Protein AF-A0A9W4HSL3-F1 (afdb_monomer_lite)

Foldseek 3Di:
DVCVVDQVVVVCVVVVVVLVVVLVVQVVVVVVVCVVDVDPDDDRPSVVVVVCVVVCVVLVVVCVVVVVCVVSSCVPRVDDVCCPLVVDDPVRNVVVVVVVVVVVVVVVVVVVVCCVVCPPDD

Structure (mmCIF, N/CA/C/O backbone):
data_AF-A0A9W4HSL3-F1
#
_entry.id   AF-A0A9W4HSL3-F1
#
loop_
_atom_site.group_PDB
_atom_site.id
_atom_site.type_symbol
_atom_site.label_atom_id
_atom_site.label_alt_id
_atom_site.label_comp_id
_atom_site.label_asym_id
_atom_site.label_entity_id
_atom_site.label_seq_id
_atom_site.pdbx_PDB_ins_code
_atom_site.Cartn_x
_atom_site.Cartn_y
_atom_site.Cartn_z
_atom_site.occupancy
_atom_site.B_iso_or_equiv
_atom_site.auth_seq_id
_atom_sit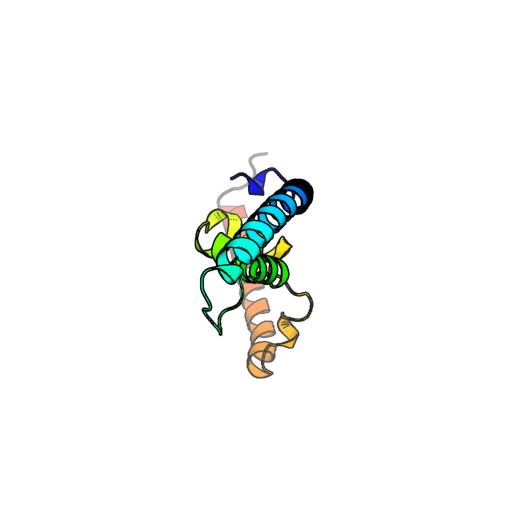e.auth_comp_id
_atom_site.auth_asym_id
_atom_site.auth_atom_id
_atom_site.pdbx_PDB_model_num
ATOM 1 N N . MET A 1 1 ? -16.984 2.976 -6.478 1.00 51.88 1 MET A N 1
ATOM 2 C CA . MET A 1 1 ? -15.578 2.629 -6.185 1.00 51.88 1 MET A CA 1
ATOM 3 C C . MET A 1 1 ? -15.240 1.377 -6.954 1.00 51.88 1 MET A C 1
ATOM 5 O O . MET A 1 1 ? -15.948 0.393 -6.786 1.00 51.88 1 MET A O 1
ATOM 9 N N . TRP A 1 2 ? -14.242 1.439 -7.832 1.00 53.91 2 TRP A N 1
ATOM 10 C CA . TRP A 1 2 ? -13.844 0.306 -8.676 1.00 53.91 2 TRP A CA 1
ATOM 11 C C . TRP A 1 2 ? -13.272 -0.858 -7.844 1.00 53.91 2 TRP A C 1
ATOM 13 O O . TRP A 1 2 ? -13.572 -2.008 -8.141 1.00 53.91 2 TRP A O 1
ATOM 23 N N . LEU A 1 3 ? -12.582 -0.566 -6.734 1.00 59.00 3 LEU A N 1
ATOM 24 C CA . LEU A 1 3 ? -12.048 -1.576 -5.806 1.00 59.00 3 LEU A CA 1
ATOM 25 C C . LEU A 1 3 ? -13.088 -2.131 -4.813 1.00 59.00 3 LEU A C 1
ATOM 27 O O . LEU A 1 3 ? -12.871 -3.183 -4.234 1.00 59.00 3 LEU A O 1
ATOM 31 N N . LYS A 1 4 ? -14.261 -1.495 -4.659 1.00 55.31 4 LYS A N 1
ATOM 32 C CA . LYS A 1 4 ? -15.368 -2.045 -3.843 1.00 55.31 4 LYS A CA 1
ATOM 33 C C . LYS A 1 4 ? -16.118 -3.207 -4.510 1.00 55.31 4 LYS A C 1
ATOM 35 O O . LYS A 1 4 ? -16.950 -3.824 -3.855 1.00 55.31 4 LYS A O 1
ATOM 40 N N . ARG A 1 5 ? -15.911 -3.451 -5.813 1.00 51.22 5 ARG A N 1
ATOM 41 C CA . ARG A 1 5 ? -16.634 -4.480 -6.595 1.00 51.22 5 ARG A CA 1
ATOM 42 C C . ARG A 1 5 ? -15.735 -5.561 -7.205 1.00 51.22 5 ARG A C 1
ATOM 44 O O . ARG A 1 5 ? -16.257 -6.618 -7.529 1.00 51.22 5 ARG A O 1
ATOM 51 N N . CYS A 1 6 ? -14.434 -5.308 -7.342 1.00 53.44 6 CYS A N 1
ATOM 52 C CA . CYS A 1 6 ? -13.440 -6.275 -7.811 1.00 53.44 6 CYS A CA 1
ATOM 53 C C . CYS A 1 6 ? -12.451 -6.572 -6.688 1.00 53.44 6 CYS A C 1
ATOM 55 O O . CYS A 1 6 ? -12.003 -5.658 -5.996 1.00 53.44 6 CYS A O 1
ATOM 57 N N . VAL A 1 7 ? -12.067 -7.838 -6.554 1.00 74.88 7 VAL A N 1
ATOM 58 C CA . VAL A 1 7 ? -10.952 -8.234 -5.691 1.00 74.88 7 VAL A CA 1
ATOM 59 C C . VAL A 1 7 ? -9.692 -7.587 -6.273 1.00 74.88 7 VAL A C 1
ATOM 61 O O . VAL A 1 7 ? -9.420 -7.747 -7.459 1.00 74.88 7 VAL A O 1
ATOM 64 N N . MET A 1 8 ? -8.929 -6.831 -5.476 1.00 80.81 8 MET A N 1
ATOM 65 C CA . MET A 1 8 ? -7.705 -6.127 -5.913 1.00 80.81 8 MET A CA 1
ATOM 66 C C . MET A 1 8 ? -6.778 -7.030 -6.757 1.00 80.81 8 MET A C 1
ATOM 68 O O . MET A 1 8 ? -6.229 -6.593 -7.767 1.00 80.81 8 MET A O 1
ATOM 72 N N . GLY A 1 9 ? -6.706 -8.321 -6.414 1.00 82.56 9 GLY A N 1
ATOM 73 C CA . GLY A 1 9 ? -5.987 -9.337 -7.185 1.00 82.56 9 GLY A CA 1
ATOM 74 C C . GLY A 1 9 ? -6.418 -9.449 -8.654 1.00 82.56 9 GLY A C 1
ATOM 75 O O . GLY A 1 9 ? -5.556 -9.479 -9.526 1.00 82.56 9 GLY A O 1
ATOM 76 N N . GLU A 1 10 ? -7.719 -9.431 -8.965 1.00 86.94 10 GLU A N 1
ATOM 77 C CA . GLU A 1 10 ? -8.212 -9.463 -10.353 1.00 86.94 10 GLU A CA 1
ATOM 78 C C . GLU A 1 10 ? -7.729 -8.240 -11.138 1.00 86.94 10 GLU A C 1
ATOM 80 O O . GLU A 1 10 ? -7.248 -8.365 -12.265 1.00 86.94 10 GLU A O 1
ATOM 85 N N . PHE A 1 11 ? -7.791 -7.055 -10.524 1.00 85.75 11 PHE A N 1
ATOM 86 C CA . PHE A 1 11 ? -7.276 -5.835 -11.138 1.00 85.75 11 PHE A CA 1
ATOM 87 C C . PHE A 1 11 ? -5.787 -5.970 -11.470 1.00 85.75 11 PHE A C 1
ATOM 89 O O . PHE A 1 11 ? -5.388 -5.684 -12.600 1.00 85.75 11 PHE A O 1
ATOM 96 N N . VAL A 1 12 ? -4.977 -6.445 -10.519 1.00 89.69 12 VAL A N 1
ATOM 97 C CA . VAL A 1 12 ? -3.534 -6.637 -10.723 1.00 89.69 12 VAL A CA 1
ATOM 98 C C . VAL A 1 12 ? -3.275 -7.615 -11.860 1.00 89.69 12 VAL A C 1
ATOM 100 O O . VAL A 1 12 ? -2.513 -7.283 -12.766 1.00 89.69 12 VAL A O 1
ATOM 103 N N . THR A 1 13 ? -3.977 -8.753 -11.889 1.00 91.56 13 THR A N 1
ATOM 104 C CA . THR A 1 13 ? -3.793 -9.763 -12.945 1.00 91.56 13 THR A CA 1
ATOM 105 C C . THR A 1 13 ? -4.061 -9.223 -14.353 1.00 91.56 13 THR A C 1
ATOM 107 O O . THR A 1 13 ? -3.393 -9.623 -15.305 1.00 91.56 13 THR A O 1
ATOM 110 N N . LEU A 1 14 ? -5.004 -8.286 -14.500 1.00 92.19 14 LEU A N 1
ATOM 111 C CA . LEU A 1 14 ? -5.343 -7.676 -15.789 1.00 92.19 14 LEU A CA 1
ATOM 112 C C . LEU A 1 14 ? -4.450 -6.480 -16.140 1.00 92.19 14 LEU A C 1
ATOM 114 O O . LEU A 1 14 ? -4.191 -6.222 -17.321 1.00 92.19 14 LEU A O 1
ATOM 118 N N . TYR A 1 15 ? -4.019 -5.717 -15.135 1.00 91.69 15 TYR A N 1
ATOM 119 C CA . TYR A 1 15 ? -3.290 -4.467 -15.325 1.00 91.69 15 TYR A CA 1
ATOM 120 C C . TYR A 1 15 ? -1.784 -4.681 -15.488 1.00 91.69 15 TYR A C 1
ATOM 122 O O . TYR A 1 15 ? -1.176 -4.073 -16.370 1.00 91.69 15 TYR A O 1
ATOM 130 N N . GLU A 1 16 ? -1.184 -5.560 -14.686 1.00 94.50 16 GLU A N 1
ATOM 131 C CA . GLU A 1 16 ? 0.266 -5.763 -14.643 1.00 94.50 16 GLU A CA 1
ATOM 132 C C . GLU A 1 16 ? 0.873 -6.143 -16.008 1.00 94.50 16 GLU A C 1
ATOM 134 O O . GLU A 1 16 ? 1.851 -5.503 -16.407 1.00 94.50 16 GLU A O 1
ATOM 139 N N . PRO A 1 17 ? 0.272 -7.038 -16.824 1.00 96.38 17 PRO A N 1
ATOM 140 C CA . PRO A 1 17 ? 0.798 -7.331 -18.159 1.00 96.38 17 PRO A CA 1
ATOM 141 C C . PRO A 1 17 ? 0.812 -6.108 -19.088 1.00 96.38 17 PRO A C 1
ATOM 143 O O . PRO A 1 17 ? 1.751 -5.911 -19.862 1.00 96.38 17 PRO A O 1
ATOM 146 N N . ARG A 1 18 ? -0.223 -5.260 -19.007 1.00 96.25 18 ARG A N 1
ATOM 147 C CA . ARG A 1 18 ? -0.336 -4.040 -19.825 1.00 96.25 18 ARG A CA 1
ATOM 148 C C . ARG A 1 18 ? 0.651 -2.974 -19.366 1.00 96.25 18 ARG A C 1
ATOM 150 O O . ARG A 1 18 ? 1.259 -2.305 -20.200 1.00 96.25 18 ARG A O 1
ATOM 157 N N . MET A 1 19 ? 0.824 -2.834 -18.054 1.00 95.44 19 MET A N 1
ATOM 158 C CA . MET A 1 19 ? 1.828 -1.956 -17.468 1.00 95.44 19 MET A CA 1
ATOM 159 C C . MET A 1 19 ? 3.230 -2.374 -17.921 1.00 95.44 19 MET A C 1
ATOM 161 O O . MET A 1 19 ? 3.975 -1.537 -18.420 1.00 95.44 19 MET A O 1
ATOM 165 N N . GLU A 1 20 ? 3.576 -3.658 -17.836 1.00 96.81 20 GLU A N 1
ATOM 166 C CA . GLU A 1 20 ? 4.882 -4.150 -18.286 1.00 96.81 20 GLU A CA 1
ATOM 167 C C . GLU A 1 20 ? 5.109 -3.938 -19.785 1.00 96.81 20 GLU A C 1
ATOM 169 O O . GLU A 1 20 ? 6.205 -3.558 -20.201 1.00 96.81 20 GLU A O 1
ATOM 174 N N . GLN A 1 21 ? 4.075 -4.111 -20.612 1.00 97.75 21 GLN A N 1
ATOM 175 C CA . GLN A 1 21 ? 4.158 -3.784 -22.036 1.00 97.75 21 GLN A CA 1
ATOM 176 C C . GLN A 1 21 ? 4.488 -2.299 -22.260 1.00 97.75 21 GLN A C 1
ATOM 178 O O . GLN A 1 21 ? 5.372 -1.983 -23.059 1.00 97.75 21 GLN A O 1
ATOM 183 N N . PHE A 1 22 ? 3.813 -1.395 -21.545 1.00 97.25 22 PHE A N 1
ATOM 184 C CA . PHE A 1 22 ? 4.095 0.039 -21.604 1.00 97.25 22 PHE A CA 1
ATOM 185 C C . PHE A 1 22 ? 5.523 0.356 -21.143 1.00 97.25 22 PHE A C 1
ATOM 187 O O . PHE A 1 22 ? 6.244 1.078 -21.829 1.00 97.25 22 PHE A O 1
ATOM 194 N N . LEU A 1 23 ? 5.968 -0.226 -20.026 1.00 97.19 23 LEU A N 1
ATOM 195 C CA . LEU A 1 23 ? 7.301 0.019 -19.471 1.00 97.19 23 LEU A CA 1
ATOM 196 C C . LEU A 1 23 ? 8.418 -0.482 -20.392 1.00 97.19 23 LEU A C 1
ATOM 198 O O . LEU A 1 23 ? 9.443 0.181 -20.506 1.00 97.19 23 LEU A O 1
ATOM 202 N N . ARG A 1 24 ? 8.208 -1.593 -21.112 1.00 97.19 24 ARG A N 1
ATOM 203 C CA . ARG A 1 24 ? 9.137 -2.068 -22.154 1.00 97.19 24 ARG A CA 1
ATOM 204 C C . ARG A 1 24 ? 9.225 -1.114 -23.343 1.00 97.19 24 ARG A C 1
ATOM 206 O O . ARG A 1 24 ? 10.304 -0.937 -23.897 1.00 97.19 24 ARG A O 1
ATOM 213 N N . ALA A 1 25 ? 8.103 -0.532 -23.766 1.00 97.12 25 ALA A N 1
ATOM 214 C CA . ALA A 1 25 ? 8.107 0.459 -24.839 1.00 97.12 25 ALA A CA 1
ATOM 215 C C . ALA A 1 25 ? 8.820 1.746 -24.398 1.00 97.12 25 ALA A C 1
ATOM 217 O O . ALA A 1 25 ? 9.655 2.261 -25.136 1.00 97.12 25 ALA A O 1
ATOM 218 N N . LEU A 1 26 ? 8.545 2.207 -23.175 1.00 95.50 26 LEU A N 1
ATOM 219 C CA . LEU A 1 26 ? 9.196 3.372 -22.581 1.00 95.50 26 LEU A CA 1
ATOM 220 C C . LEU A 1 26 ? 10.712 3.179 -22.474 1.00 95.50 26 LEU A C 1
ATOM 222 O O . LEU A 1 26 ? 11.468 4.044 -22.893 1.00 95.50 26 LEU A O 1
ATOM 226 N N . GLU A 1 27 ? 11.155 2.022 -21.988 1.00 94.56 27 GLU A N 1
ATOM 227 C CA . GLU A 1 27 ? 12.575 1.692 -21.857 1.00 94.56 27 GLU A CA 1
ATOM 228 C C . GLU A 1 27 ? 13.323 1.729 -23.197 1.00 94.56 27 GLU A C 1
ATOM 230 O O . GLU A 1 27 ? 14.445 2.223 -23.252 1.00 94.56 27 GLU A O 1
ATOM 235 N N . ARG A 1 28 ? 12.705 1.272 -24.297 1.00 94.19 28 ARG A N 1
ATOM 236 C CA . ARG A 1 28 ? 13.310 1.362 -25.641 1.00 94.19 28 ARG A CA 1
ATOM 237 C C . ARG A 1 28 ? 13.545 2.810 -26.059 1.00 94.19 28 ARG A C 1
ATOM 239 O O . ARG A 1 28 ? 14.643 3.143 -26.488 1.00 94.19 28 ARG A O 1
ATOM 246 N N . VAL A 1 29 ? 12.539 3.660 -25.867 1.00 92.94 29 VAL A N 1
ATOM 247 C CA . VAL A 1 29 ? 12.633 5.095 -26.168 1.00 92.94 29 VAL A CA 1
ATOM 248 C C . VAL A 1 29 ? 13.699 5.766 -25.297 1.00 92.94 29 VAL A C 1
ATOM 250 O O . VAL A 1 29 ? 14.476 6.582 -25.779 1.00 92.94 29 VAL A O 1
ATOM 253 N N . GLU A 1 30 ? 13.782 5.404 -24.017 1.00 91.56 30 GLU A N 1
ATOM 254 C CA . GLU A 1 30 ? 14.807 5.931 -23.111 1.00 91.56 30 GLU A CA 1
ATOM 255 C C . GLU A 1 30 ? 16.226 5.519 -23.523 1.00 91.56 30 GLU A C 1
ATOM 257 O O . GLU A 1 30 ? 17.142 6.332 -23.413 1.00 91.56 30 GLU A O 1
ATOM 262 N N . ILE A 1 31 ? 16.417 4.293 -24.024 1.00 89.12 31 ILE A N 1
ATOM 263 C CA . ILE A 1 31 ? 17.704 3.819 -24.558 1.00 89.12 31 ILE A CA 1
ATOM 264 C C . ILE A 1 31 ? 18.088 4.593 -25.826 1.00 89.12 31 ILE A C 1
ATOM 266 O O . ILE A 1 31 ? 19.235 5.026 -25.947 1.00 89.12 31 ILE A O 1
ATOM 270 N N . GLU A 1 32 ? 17.139 4.798 -26.743 1.00 87.69 32 GLU A N 1
ATOM 271 C CA . GLU A 1 32 ? 17.343 5.595 -27.959 1.00 87.69 32 GLU A CA 1
ATOM 272 C C . GLU A 1 32 ? 17.761 7.032 -27.602 1.00 87.69 32 GLU A C 1
ATOM 274 O O . GLU A 1 32 ? 18.806 7.497 -28.053 1.00 87.69 32 GLU A O 1
ATOM 279 N N . MET A 1 33 ? 17.044 7.701 -26.694 1.00 82.50 33 MET A N 1
ATOM 280 C CA . MET A 1 33 ? 17.371 9.071 -26.268 1.00 82.5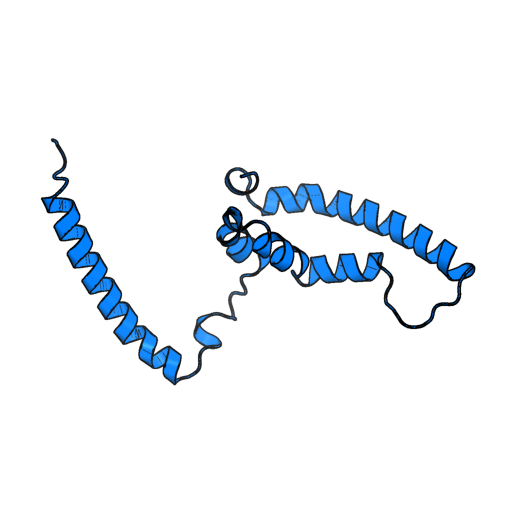0 33 MET A CA 1
ATOM 281 C C . MET A 1 33 ? 18.676 9.176 -25.464 1.00 82.50 33 MET A C 1
ATOM 283 O O . MET A 1 33 ? 19.390 10.175 -25.562 1.00 82.50 33 MET A O 1
ATOM 287 N N . ALA A 1 34 ? 19.020 8.164 -24.664 1.00 75.56 34 ALA A N 1
ATOM 288 C CA . ALA A 1 34 ? 20.270 8.145 -23.903 1.00 75.56 34 ALA A CA 1
ATOM 289 C C . ALA A 1 34 ? 21.510 8.054 -24.810 1.00 75.56 34 ALA A C 1
ATOM 291 O O . ALA A 1 34 ? 22.597 8.479 -24.410 1.00 75.56 34 ALA A O 1
ATOM 292 N N . SER A 1 35 ? 21.352 7.533 -26.034 1.00 62.34 35 SER A N 1
ATOM 293 C CA . SER A 1 35 ? 22.404 7.563 -27.054 1.00 62.34 35 SER A CA 1
ATOM 294 C C . SER A 1 35 ? 22.668 8.980 -27.590 1.00 62.34 35 SER A C 1
ATOM 296 O O . SER A 1 35 ? 23.795 9.283 -27.984 1.00 62.34 35 SER A O 1
ATOM 298 N N . GLU A 1 36 ? 21.672 9.871 -27.517 1.00 61.41 36 GLU A N 1
ATOM 299 C CA . GLU A 1 36 ? 21.735 11.256 -28.000 1.00 61.41 36 GLU A CA 1
ATOM 300 C C . GLU A 1 36 ? 22.140 12.255 -26.904 1.00 61.41 36 GLU A C 1
ATOM 302 O O . GLU A 1 36 ? 22.833 13.237 -27.178 1.00 61.41 36 GLU A O 1
ATOM 307 N N . VAL A 1 37 ? 21.759 12.008 -25.643 1.00 59.88 37 VAL A N 1
ATOM 308 C CA . VAL A 1 37 ? 22.018 12.917 -24.517 1.00 59.88 37 VAL A CA 1
ATOM 309 C C . VAL A 1 37 ? 22.689 12.169 -23.360 1.00 59.88 37 VAL A C 1
ATOM 311 O O . VAL A 1 37 ? 22.047 11.455 -22.591 1.00 59.88 37 VAL A O 1
ATOM 314 N N . LYS A 1 38 ? 23.998 12.385 -23.171 1.00 55.19 38 LYS A N 1
ATOM 315 C CA . LYS A 1 38 ? 24.748 11.897 -21.999 1.00 55.19 38 LYS A CA 1
ATOM 316 C C . LYS A 1 38 ? 24.323 12.650 -20.731 1.00 55.19 38 LYS A C 1
ATOM 318 O O . LYS A 1 38 ? 24.989 13.596 -20.324 1.00 55.19 38 LYS A O 1
ATOM 323 N N . GLN A 1 39 ? 23.233 12.232 -20.093 1.00 59.53 39 GLN A N 1
ATOM 324 C CA . GLN A 1 39 ? 22.882 12.656 -18.733 1.00 59.53 39 GLN A CA 1
ATOM 325 C C . GLN A 1 39 ? 23.215 11.532 -17.744 1.00 59.53 39 GLN A C 1
ATOM 327 O O . GLN A 1 39 ? 22.433 10.591 -17.598 1.00 59.53 39 GLN A O 1
ATOM 332 N N . PRO A 1 40 ? 24.373 11.575 -17.063 1.00 59.50 40 PRO A N 1
ATOM 333 C CA . PRO A 1 40 ? 24.701 10.575 -16.062 1.00 59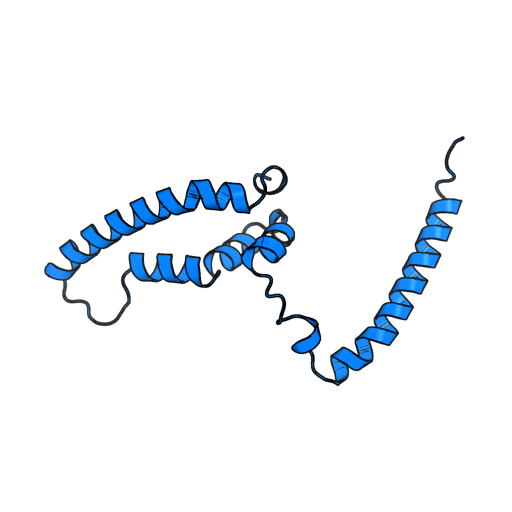.50 40 PRO A CA 1
ATOM 334 C C . PRO A 1 40 ? 23.967 10.869 -14.743 1.00 59.50 40 PRO A C 1
ATOM 336 O O . PRO A 1 40 ? 23.957 11.999 -14.259 1.00 59.50 40 PRO A O 1
ATOM 339 N N . GLY A 1 41 ? 23.403 9.828 -14.121 1.00 67.25 41 GLY A N 1
ATOM 340 C CA . GLY A 1 41 ? 23.208 9.797 -12.664 1.00 67.25 41 GLY A CA 1
ATOM 341 C C . GLY A 1 41 ? 21.788 9.595 -12.130 1.00 67.25 41 GLY A C 1
ATOM 342 O O . GLY A 1 41 ? 21.641 9.421 -10.922 1.00 67.25 41 GLY A O 1
ATOM 343 N N . ARG A 1 42 ? 20.739 9.577 -12.964 1.00 70.69 42 ARG A N 1
ATOM 344 C CA . ARG A 1 42 ? 19.378 9.227 -12.509 1.00 70.69 42 ARG A CA 1
ATOM 345 C C . ARG A 1 42 ? 18.899 7.919 -13.143 1.00 70.69 42 ARG A C 1
ATOM 347 O O . ARG A 1 42 ? 19.102 7.743 -14.341 1.00 70.69 42 ARG A O 1
ATOM 354 N N . PRO A 1 43 ? 18.249 7.018 -12.378 1.00 80.62 43 PRO A N 1
ATOM 355 C CA . PRO A 1 43 ? 17.604 5.844 -12.956 1.00 80.62 43 PRO A CA 1
ATOM 356 C C . PRO A 1 43 ? 16.555 6.265 -13.991 1.00 80.62 43 PRO A C 1
ATOM 358 O O . PRO A 1 43 ? 15.876 7.281 -13.791 1.00 80.62 43 PRO A O 1
ATOM 361 N N . SER A 1 44 ? 16.408 5.475 -15.058 1.00 90.50 44 SER A N 1
ATOM 362 C CA . SER A 1 44 ? 15.387 5.697 -16.087 1.00 90.50 44 SER A CA 1
ATOM 363 C C . SER A 1 44 ? 13.984 5.737 -15.468 1.00 90.50 44 SER A C 1
ATOM 365 O O . SER A 1 44 ? 13.730 5.149 -14.410 1.00 90.50 44 SER A O 1
ATOM 367 N N . LEU A 1 45 ? 13.052 6.454 -16.094 1.00 92.38 45 LEU A N 1
ATOM 368 C CA . LEU A 1 45 ? 11.665 6.507 -15.642 1.00 92.38 45 LEU A CA 1
ATOM 369 C C . LEU A 1 45 ? 11.049 5.107 -15.646 1.00 92.38 45 LEU A C 1
ATOM 371 O O . LEU A 1 45 ? 10.391 4.756 -14.668 1.00 92.38 45 LEU A O 1
ATOM 375 N N . SER A 1 46 ? 11.321 4.288 -16.669 1.00 95.00 46 SER A N 1
ATOM 376 C CA . SER A 1 46 ? 10.884 2.885 -16.693 1.00 95.00 46 SER A CA 1
ATOM 377 C C . SER A 1 46 ? 11.365 2.111 -15.460 1.00 95.00 46 SER A C 1
ATOM 379 O O . SER A 1 46 ? 10.558 1.467 -14.786 1.00 95.00 46 SER A O 1
ATOM 381 N N . ALA A 1 47 ? 12.644 2.237 -15.090 1.00 94.06 47 ALA A N 1
ATOM 382 C CA . ALA A 1 47 ? 13.197 1.599 -13.898 1.00 94.06 47 ALA A CA 1
ATOM 383 C C . ALA A 1 47 ? 12.538 2.117 -12.610 1.00 94.06 47 ALA A C 1
ATOM 385 O O . ALA A 1 47 ? 12.172 1.327 -11.739 1.00 94.06 47 ALA A O 1
ATOM 386 N N . ARG A 1 48 ? 12.321 3.433 -12.495 1.00 94.94 48 ARG A N 1
ATOM 387 C CA . ARG A 1 48 ? 11.656 4.044 -11.329 1.00 94.94 48 ARG A CA 1
ATOM 388 C C . ARG A 1 48 ? 10.201 3.606 -11.190 1.00 94.94 48 ARG A C 1
ATOM 390 O O . ARG A 1 48 ? 9.739 3.412 -10.068 1.00 94.94 48 ARG A O 1
ATOM 397 N N . MET A 1 49 ? 9.480 3.461 -12.299 1.00 95.38 49 MET A N 1
ATOM 398 C CA . MET A 1 49 ? 8.092 2.998 -12.302 1.00 95.38 49 MET A CA 1
ATOM 399 C C . MET A 1 49 ? 7.996 1.527 -11.887 1.00 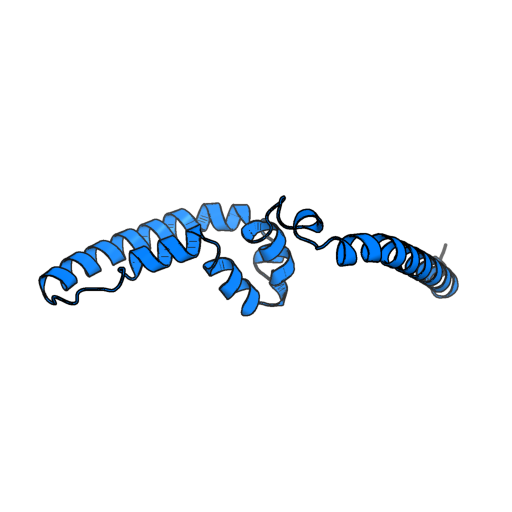95.38 49 MET A C 1
ATOM 401 O O . MET A 1 49 ? 7.195 1.219 -11.005 1.00 95.38 49 MET A O 1
ATOM 405 N N . ARG A 1 50 ? 8.860 0.648 -12.424 1.00 95.69 50 ARG A N 1
ATOM 406 C CA . ARG A 1 50 ? 8.952 -0.758 -11.980 1.00 95.69 50 ARG A CA 1
ATOM 407 C C . ARG A 1 50 ? 9.279 -0.859 -10.497 1.00 95.69 50 ARG A C 1
ATOM 409 O O . ARG A 1 50 ? 8.632 -1.604 -9.769 1.00 95.69 50 ARG A O 1
ATOM 416 N N . ASP A 1 51 ? 10.250 -0.075 -10.031 1.00 95.75 51 ASP A N 1
ATOM 417 C CA . ASP A 1 51 ? 10.616 -0.068 -8.618 1.00 95.75 51 ASP A CA 1
ATOM 418 C C . ASP A 1 51 ? 9.473 0.451 -7.734 1.00 95.75 51 ASP A C 1
ATOM 420 O O . ASP A 1 51 ? 9.204 -0.122 -6.683 1.00 95.75 51 ASP A O 1
ATOM 424 N N . SER A 1 52 ? 8.745 1.487 -8.169 1.00 95.31 52 SER A N 1
ATOM 425 C CA . SER A 1 52 ? 7.568 2.004 -7.455 1.00 95.31 52 SER A CA 1
ATOM 426 C C . SER A 1 52 ? 6.445 0.971 -7.331 1.00 95.31 52 SER A C 1
ATOM 428 O O . SER A 1 52 ? 5.820 0.869 -6.276 1.00 95.31 52 SER A O 1
ATOM 430 N N . TRP A 1 53 ? 6.212 0.187 -8.385 1.00 94.88 53 TRP A N 1
ATOM 431 C CA . TRP A 1 53 ? 5.255 -0.916 -8.364 1.00 94.88 53 TRP A CA 1
ATOM 432 C C . TRP A 1 53 ? 5.703 -2.028 -7.408 1.00 94.88 53 TRP A C 1
ATOM 434 O O . TRP A 1 53 ? 4.987 -2.355 -6.466 1.00 94.88 53 TRP A O 1
ATOM 444 N N . ARG A 1 54 ? 6.934 -2.532 -7.579 1.00 93.12 54 ARG A N 1
ATOM 445 C CA . ARG A 1 54 ? 7.518 -3.625 -6.778 1.00 93.12 54 ARG A CA 1
ATOM 446 C C . ARG A 1 54 ? 7.577 -3.318 -5.282 1.00 93.12 54 ARG A C 1
ATOM 448 O O . ARG A 1 54 ? 7.357 -4.198 -4.463 1.00 93.12 54 ARG A O 1
ATOM 455 N N . THR A 1 55 ? 7.920 -2.084 -4.927 1.00 92.50 55 THR A N 1
ATOM 456 C CA . THR A 1 55 ? 8.046 -1.648 -3.524 1.00 92.50 55 THR A CA 1
ATOM 457 C C . THR A 1 55 ? 6.711 -1.259 -2.891 1.00 92.50 55 THR A C 1
ATOM 459 O O . THR A 1 55 ? 6.686 -0.888 -1.723 1.00 92.50 55 THR A O 1
ATOM 462 N N . GLY A 1 56 ? 5.611 -1.273 -3.650 1.00 92.69 56 GLY A N 1
ATOM 463 C CA . GLY A 1 56 ? 4.300 -0.839 -3.172 1.00 92.69 56 GLY A CA 1
ATOM 464 C C . GLY A 1 56 ? 4.133 0.680 -3.041 1.00 92.69 56 GLY A C 1
ATOM 465 O O . GLY A 1 56 ? 3.050 1.141 -2.682 1.00 92.69 56 GLY A O 1
ATOM 466 N N . ARG A 1 57 ? 5.143 1.498 -3.383 1.00 94.38 57 ARG A N 1
ATOM 467 C CA . ARG A 1 57 ? 5.029 2.972 -3.348 1.00 94.38 57 ARG A CA 1
ATOM 468 C C . ARG A 1 57 ? 3.926 3.498 -4.260 1.00 94.38 57 ARG A C 1
ATOM 470 O O . ARG A 1 57 ? 3.254 4.459 -3.902 1.00 94.38 57 ARG A O 1
ATOM 477 N N . PHE A 1 58 ? 3.692 2.840 -5.395 1.00 93.69 58 PHE A N 1
ATOM 478 C CA . PHE A 1 58 ? 2.541 3.132 -6.246 1.00 93.69 58 PHE A CA 1
ATOM 479 C C . PHE A 1 58 ? 1.220 3.032 -5.468 1.00 93.69 58 PHE A C 1
ATOM 481 O O . PHE A 1 58 ? 0.388 3.935 -5.545 1.00 93.69 58 PHE A O 1
ATOM 488 N N . TRP A 1 59 ? 1.042 1.958 -4.696 1.00 92.62 59 TRP A N 1
ATOM 489 C CA . TRP A 1 59 ? -0.167 1.710 -3.913 1.00 92.62 59 TRP A CA 1
ATOM 490 C C . TRP A 1 59 ? -0.316 2.689 -2.757 1.00 92.62 59 TRP A C 1
ATOM 492 O O . TRP A 1 59 ? -1.417 3.185 -2.530 1.00 92.62 59 TRP A O 1
ATOM 502 N N . PHE A 1 60 ? 0.787 3.039 -2.094 1.00 93.12 60 PHE A N 1
ATOM 503 C CA . PHE A 1 60 ? 0.807 4.087 -1.075 1.00 93.12 60 PHE A CA 1
ATOM 504 C C . PHE A 1 60 ? 0.324 5.431 -1.641 1.00 93.12 60 PHE A C 1
ATOM 506 O O . PHE A 1 60 ? -0.630 6.026 -1.134 1.00 93.12 60 PHE A O 1
ATOM 513 N N . ASP A 1 61 ? 0.921 5.872 -2.750 1.00 93.19 61 ASP A N 1
ATOM 514 C CA . ASP A 1 61 ? 0.553 7.113 -3.431 1.00 93.19 61 ASP A CA 1
ATOM 515 C C . ASP A 1 61 ? -0.892 7.087 -3.959 1.00 93.19 61 ASP A C 1
ATOM 517 O O . ASP A 1 61 ? -1.570 8.118 -4.014 1.00 93.19 61 ASP A O 1
ATOM 521 N N . TYR A 1 62 ? -1.375 5.922 -4.397 1.00 90.31 62 TYR A N 1
ATOM 522 C CA . TYR A 1 62 ? -2.746 5.745 -4.866 1.00 90.31 62 TYR A CA 1
ATOM 523 C C . TYR A 1 62 ? -3.749 5.836 -3.706 1.00 90.31 62 TYR A C 1
ATOM 525 O O . TYR A 1 62 ? -4.708 6.607 -3.796 1.00 90.31 62 TYR A O 1
ATOM 533 N N . ALA A 1 63 ? -3.489 5.140 -2.595 1.00 90.25 63 ALA A N 1
ATOM 534 C CA . ALA A 1 63 ? -4.302 5.177 -1.379 1.00 90.25 63 ALA A CA 1
ATOM 535 C C . ALA A 1 63 ? -4.399 6.598 -0.806 1.00 90.25 63 ALA A C 1
ATOM 537 O O . ALA A 1 63 ? -5.497 7.075 -0.517 1.00 90.25 63 ALA A O 1
ATOM 538 N N . ALA A 1 64 ? -3.278 7.325 -0.749 1.00 90.75 64 ALA A N 1
ATOM 539 C CA . ALA A 1 64 ? -3.244 8.707 -0.272 1.00 90.75 64 ALA A CA 1
ATOM 540 C C . ALA A 1 64 ? -4.152 9.650 -1.088 1.00 90.75 64 ALA A C 1
ATOM 542 O O . ALA A 1 64 ? -4.739 10.582 -0.540 1.00 90.75 64 ALA A O 1
ATOM 543 N N . ARG A 1 65 ? -4.303 9.409 -2.399 1.00 89.56 65 ARG A N 1
ATOM 544 C CA . ARG A 1 65 ? -5.156 10.223 -3.290 1.00 89.56 65 ARG A CA 1
ATOM 545 C C . ARG A 1 65 ? -6.606 9.742 -3.364 1.00 89.56 65 ARG A C 1
ATOM 547 O O . ARG A 1 65 ? -7.476 10.503 -3.791 1.00 89.56 65 ARG A O 1
ATOM 554 N N . LYS A 1 66 ? -6.878 8.487 -3.006 1.00 84.12 66 LYS A N 1
ATOM 555 C CA . LYS A 1 66 ? -8.202 7.850 -3.067 1.00 84.12 66 LYS A CA 1
ATOM 556 C C . LYS A 1 66 ? -8.570 7.292 -1.697 1.00 84.12 66 LYS A C 1
ATOM 558 O O . LYS A 1 66 ? -8.661 6.084 -1.507 1.00 84.12 66 LYS A O 1
ATOM 563 N N . SER A 1 67 ? -8.843 8.209 -0.766 1.00 78.62 67 SER A N 1
ATOM 564 C CA . SER A 1 67 ? -9.095 7.912 0.652 1.00 78.62 67 SER A CA 1
ATOM 565 C C . SER A 1 67 ? -10.157 6.835 0.897 1.00 78.62 67 SER A C 1
ATOM 567 O O . SER A 1 67 ? -10.067 6.081 1.859 1.00 78.62 67 SER A O 1
ATOM 569 N N . PHE A 1 68 ? -11.151 6.727 0.017 1.00 83.38 68 PHE A N 1
ATOM 570 C CA . PHE A 1 68 ? -12.212 5.742 0.170 1.00 83.38 68 PHE A CA 1
ATOM 571 C C . PHE A 1 68 ? -11.792 4.286 -0.073 1.00 83.38 68 PHE A C 1
ATOM 573 O O . PHE A 1 68 ? -12.461 3.386 0.428 1.00 83.38 68 PHE A O 1
ATOM 580 N N . ASP A 1 69 ? -10.729 4.056 -0.845 1.00 82.88 69 ASP A N 1
ATOM 581 C CA . ASP A 1 69 ? -10.223 2.716 -1.157 1.00 82.88 69 ASP A CA 1
ATOM 582 C C . ASP A 1 69 ? -9.033 2.335 -0.252 1.00 82.88 69 ASP A C 1
ATOM 584 O O . ASP A 1 69 ? -8.468 1.254 -0.406 1.00 82.88 69 ASP A O 1
ATOM 588 N N . VAL A 1 70 ? -8.643 3.207 0.694 1.00 87.00 70 VAL A N 1
ATOM 589 C CA . VAL A 1 70 ? -7.442 3.039 1.535 1.00 87.00 70 VAL A CA 1
ATOM 590 C C . VAL A 1 70 ? -7.445 1.719 2.284 1.00 87.00 70 VAL A C 1
ATOM 592 O O . VAL A 1 70 ? -6.426 1.044 2.272 1.00 87.00 70 VAL A O 1
ATOM 595 N N . ASP A 1 71 ? -8.564 1.341 2.903 1.00 86.94 71 ASP A N 1
ATOM 596 C CA . ASP A 1 71 ? -8.662 0.087 3.659 1.00 86.94 71 ASP A CA 1
ATOM 597 C C . ASP A 1 71 ? -8.382 -1.123 2.755 1.00 86.94 71 ASP A C 1
ATOM 599 O O . ASP A 1 71 ? -7.494 -1.928 3.027 1.00 86.94 71 ASP A O 1
ATOM 603 N N . THR A 1 72 ? -9.044 -1.183 1.598 1.00 86.75 72 THR A N 1
ATOM 604 C CA . THR A 1 72 ? -8.839 -2.256 0.620 1.00 86.75 72 THR A CA 1
ATOM 605 C C . THR A 1 72 ? -7.405 -2.293 0.091 1.00 86.75 72 THR A C 1
ATOM 607 O O . THR A 1 72 ? -6.830 -3.371 -0.037 1.00 86.75 72 THR A O 1
ATOM 610 N N . ILE A 1 73 ? -6.804 -1.137 -0.203 1.00 88.38 73 ILE A N 1
ATOM 611 C CA . ILE A 1 73 ? -5.420 -1.060 -0.692 1.00 88.38 73 ILE A CA 1
ATOM 612 C C . ILE A 1 73 ? -4.431 -1.451 0.405 1.00 88.38 73 ILE A C 1
ATOM 614 O O . ILE A 1 73 ? -3.450 -2.135 0.121 1.00 88.38 73 ILE A O 1
ATOM 618 N N . TYR A 1 74 ? -4.683 -1.031 1.646 1.00 87.69 74 TYR A N 1
ATOM 619 C CA . TYR A 1 74 ? -3.826 -1.355 2.773 1.00 87.69 74 TYR A CA 1
ATOM 620 C C . TYR A 1 74 ? -3.738 -2.866 2.934 1.00 87.69 74 TYR A C 1
ATOM 622 O O . TYR A 1 74 ? -2.657 -3.422 2.775 1.00 87.69 74 TYR A O 1
ATOM 630 N N . TRP A 1 75 ? -4.873 -3.539 3.127 1.00 86.56 75 TRP A N 1
ATOM 631 C CA . TRP A 1 75 ? -4.891 -4.985 3.339 1.00 86.56 75 TRP A CA 1
ATOM 632 C C . TRP A 1 75 ? -4.367 -5.779 2.148 1.00 86.56 75 TRP A C 1
ATOM 634 O O . TRP A 1 75 ? -3.728 -6.807 2.335 1.00 86.56 75 TRP A O 1
ATOM 644 N N . ALA A 1 76 ? -4.617 -5.313 0.925 1.00 86.31 76 ALA A N 1
ATOM 645 C CA . ALA A 1 76 ? -4.268 -6.079 -0.261 1.00 86.31 76 ALA A CA 1
ATOM 646 C C . ALA A 1 76 ? -2.831 -5.844 -0.765 1.00 86.31 76 ALA A C 1
ATOM 648 O O . ALA A 1 76 ? -2.291 -6.716 -1.441 1.00 86.31 76 ALA A O 1
ATOM 649 N N . ALA A 1 77 ? -2.226 -4.678 -0.503 1.00 86.81 77 ALA A N 1
ATOM 650 C CA . ALA A 1 77 ? -0.949 -4.290 -1.116 1.00 86.81 77 ALA A CA 1
ATOM 651 C C . ALA A 1 77 ? 0.090 -3.668 -0.167 1.00 86.81 77 ALA A C 1
ATOM 653 O O . ALA A 1 77 ? 1.264 -3.621 -0.533 1.00 86.81 77 ALA A O 1
ATOM 654 N N . LEU A 1 78 ? -0.304 -3.154 1.004 1.00 88.31 78 LEU A N 1
ATOM 655 C CA . LEU A 1 78 ? 0.617 -2.475 1.934 1.00 88.31 78 LEU A CA 1
ATOM 656 C C . LEU A 1 78 ? 0.786 -3.208 3.267 1.00 88.31 78 LEU A C 1
ATOM 658 O O . LEU A 1 78 ? 1.746 -2.939 3.988 1.00 88.31 78 LEU A O 1
ATOM 662 N N . HIS A 1 79 ? -0.141 -4.099 3.611 1.00 86.31 79 HIS A N 1
ATOM 663 C CA . HIS A 1 79 ? -0.074 -4.894 4.820 1.00 86.31 79 HIS A CA 1
ATOM 664 C C . HIS A 1 79 ? 1.084 -5.886 4.717 1.00 86.31 79 HIS A C 1
ATOM 666 O O . HIS A 1 79 ? 1.251 -6.575 3.713 1.00 86.31 79 HIS A O 1
ATOM 672 N N . ASN A 1 80 ? 1.896 -5.926 5.766 1.00 79.88 80 ASN A N 1
ATOM 673 C CA . ASN A 1 80 ? 2.968 -6.889 5.932 1.00 79.88 80 ASN A CA 1
ATOM 674 C C . ASN A 1 80 ? 2.686 -7.639 7.232 1.00 79.88 80 ASN A C 1
ATOM 676 O O . ASN A 1 80 ? 2.671 -7.014 8.295 1.00 79.88 80 ASN A O 1
ATOM 680 N N . ASP A 1 81 ? 2.476 -8.951 7.135 1.00 67.44 81 ASP A N 1
ATOM 681 C CA . ASP A 1 81 ? 2.031 -9.809 8.241 1.00 67.44 81 ASP A CA 1
ATOM 682 C C . ASP A 1 81 ? 2.968 -9.748 9.469 1.00 67.44 81 ASP A C 1
ATOM 684 O O . ASP A 1 81 ? 2.533 -9.989 10.591 1.00 67.44 81 ASP A O 1
ATOM 688 N N . GLY A 1 82 ? 4.239 -9.357 9.287 1.00 64.31 82 GLY A N 1
ATOM 689 C CA . GLY A 1 82 ? 5.226 -9.186 10.367 1.00 64.31 82 GLY A CA 1
ATOM 690 C C . GLY A 1 82 ? 5.385 -7.759 10.916 1.00 64.31 82 GLY A C 1
ATOM 691 O O . GLY A 1 82 ? 6.228 -7.523 11.774 1.00 64.31 82 GLY A O 1
ATOM 692 N N . ALA A 1 83 ? 4.625 -6.778 10.418 1.00 65.50 83 ALA A N 1
ATOM 693 C CA . ALA A 1 83 ? 4.795 -5.357 10.757 1.00 65.50 83 ALA A CA 1
ATOM 694 C C . ALA A 1 83 ? 3.718 -4.802 11.711 1.00 65.50 83 ALA A C 1
ATOM 696 O O . ALA A 1 83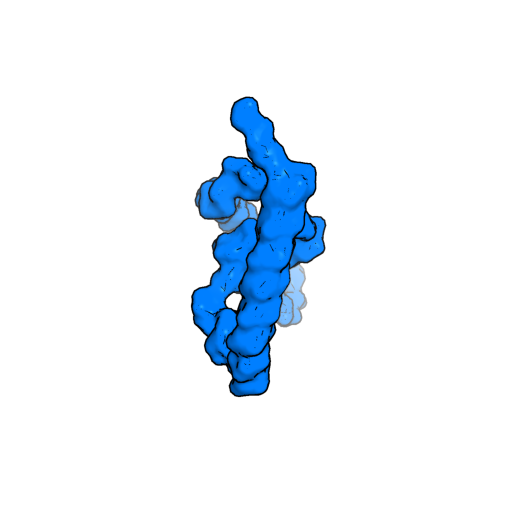 ? 3.528 -3.590 11.806 1.00 65.50 83 ALA A O 1
ATOM 697 N N . GLY A 1 84 ? 2.971 -5.684 12.377 1.00 70.94 84 GLY A N 1
ATOM 698 C CA . GLY A 1 84 ? 1.920 -5.307 13.319 1.00 70.94 84 GLY A CA 1
ATOM 699 C C . GLY A 1 84 ? 2.449 -5.119 14.741 1.00 70.94 84 GLY A C 1
ATOM 700 O O . GLY A 1 84 ? 3.311 -4.286 15.014 1.00 70.94 84 GLY A O 1
ATOM 701 N N . VAL A 1 85 ? 1.926 -5.928 15.660 1.00 72.81 85 VAL A N 1
ATOM 702 C CA . VAL A 1 85 ? 2.232 -5.866 17.100 1.00 72.81 85 VAL A CA 1
ATOM 703 C C . VAL A 1 85 ? 3.716 -6.089 17.402 1.00 72.81 85 VAL A C 1
ATOM 705 O O . VAL A 1 85 ? 4.233 -5.547 18.373 1.00 72.81 85 VAL A O 1
ATOM 708 N N . GLU A 1 86 ? 4.417 -6.857 16.570 1.00 78.31 86 GLU A N 1
ATOM 709 C CA . GLU A 1 86 ? 5.834 -7.186 16.766 1.00 78.31 86 GLU A CA 1
ATOM 710 C C . GLU A 1 86 ? 6.775 -5.982 16.597 1.00 78.31 86 GLU A C 1
ATOM 712 O O . GLU A 1 86 ? 7.866 -5.987 17.161 1.00 78.31 86 GLU A O 1
ATOM 717 N N . LEU A 1 87 ? 6.346 -4.938 15.874 1.00 82.25 87 LEU A N 1
ATOM 718 C CA . LEU A 1 87 ? 7.093 -3.681 15.732 1.00 82.25 87 LEU A CA 1
ATOM 719 C C . LEU A 1 87 ? 6.809 -2.673 16.851 1.00 82.25 87 LEU A C 1
ATOM 721 O O . LEU A 1 87 ? 7.484 -1.645 16.929 1.00 82.25 87 LEU A O 1
ATOM 725 N N . LEU A 1 88 ? 5.801 -2.927 17.689 1.00 85.12 88 LEU A N 1
ATOM 726 C CA . LEU A 1 88 ? 5.470 -2.043 18.798 1.00 85.12 88 LEU A CA 1
ATOM 727 C C . LEU A 1 88 ? 6.519 -2.171 19.903 1.00 85.12 88 LEU A C 1
ATOM 729 O O . LEU A 1 88 ? 6.966 -3.271 20.236 1.00 85.12 88 LEU A O 1
ATOM 733 N N . ASP A 1 89 ? 6.875 -1.040 20.509 1.00 89.56 89 ASP A N 1
ATOM 734 C CA . ASP A 1 89 ? 7.716 -1.053 21.700 1.00 89.56 89 ASP A CA 1
ATOM 735 C C . ASP A 1 89 ? 6.994 -1.714 22.892 1.00 89.56 89 ASP A C 1
ATOM 737 O O . ASP A 1 89 ? 5.772 -1.898 22.907 1.00 89.56 89 ASP A O 1
ATOM 741 N N . ASP A 1 90 ? 7.764 -2.114 23.907 1.00 90.56 90 ASP A N 1
ATOM 742 C CA . ASP A 1 90 ? 7.240 -2.817 25.086 1.00 90.56 90 ASP A CA 1
ATOM 743 C C . ASP A 1 90 ? 6.125 -2.039 25.788 1.00 90.56 90 ASP A C 1
ATOM 745 O O . ASP A 1 90 ? 5.178 -2.631 26.308 1.00 90.56 90 ASP A O 1
ATOM 749 N N . LYS A 1 91 ? 6.216 -0.707 25.768 1.00 91.44 91 LYS A N 1
ATOM 750 C CA . LYS A 1 91 ? 5.233 0.173 26.387 1.00 91.44 91 LYS A CA 1
ATOM 751 C C . LYS A 1 91 ? 3.912 0.133 25.620 1.00 91.44 91 LYS A C 1
ATOM 753 O O . LYS A 1 91 ? 2.874 -0.123 26.223 1.00 91.44 91 LYS A O 1
ATOM 758 N N . ALA A 1 92 ? 3.946 0.329 24.307 1.00 89.44 92 ALA A N 1
ATOM 759 C CA . ALA A 1 92 ? 2.776 0.274 23.443 1.00 89.44 92 ALA A CA 1
ATOM 760 C C . ALA A 1 92 ? 2.103 -1.105 23.500 1.00 89.44 92 ALA A C 1
ATOM 762 O O . ALA A 1 92 ? 0.876 -1.191 23.542 1.00 89.44 92 ALA A O 1
ATOM 763 N N . ARG A 1 93 ? 2.888 -2.189 23.580 1.00 87.88 93 ARG A N 1
ATOM 764 C CA . ARG A 1 93 ? 2.349 -3.545 23.772 1.00 87.88 93 ARG A CA 1
ATOM 765 C C . ARG A 1 93 ? 1.649 -3.705 25.120 1.00 87.88 93 ARG A C 1
ATOM 767 O O . ARG A 1 93 ? 0.552 -4.255 25.162 1.00 87.88 93 ARG A O 1
ATOM 774 N N . ALA A 1 94 ? 2.244 -3.202 26.201 1.00 90.75 94 ALA A N 1
ATOM 775 C CA . ALA A 1 94 ? 1.653 -3.268 27.537 1.00 90.75 94 ALA A CA 1
ATOM 776 C C . ALA A 1 94 ? 0.363 -2.436 27.662 1.00 90.75 94 ALA A C 1
ATOM 778 O O . ALA A 1 94 ? -0.559 -2.836 28.368 1.00 90.75 94 ALA A O 1
ATOM 779 N N . GLU A 1 95 ? 0.272 -1.303 26.962 1.00 93.25 95 GLU A N 1
ATOM 780 C CA . GLU A 1 95 ? -0.916 -0.435 26.952 1.00 93.25 95 GLU A CA 1
ATOM 781 C C . GLU A 1 95 ? -2.079 -1.006 26.121 1.00 93.25 95 GLU A C 1
ATOM 783 O O . GLU A 1 95 ? -3.239 -0.645 26.339 1.00 93.25 95 GLU A O 1
ATOM 788 N N . MET A 1 96 ? -1.796 -1.924 25.194 1.00 91.31 96 MET A N 1
ATOM 789 C CA . MET A 1 96 ? -2.792 -2.458 24.266 1.00 91.31 96 MET A CA 1
ATOM 790 C C . MET A 1 96 ? -3.846 -3.336 24.950 1.00 91.31 96 MET A C 1
ATOM 792 O O . MET A 1 96 ? -5.023 -3.275 24.590 1.00 91.31 96 MET A O 1
ATOM 796 N N . GLU A 1 97 ? -3.452 -4.121 25.953 1.00 91.19 97 GLU A N 1
ATOM 797 C CA . GLU A 1 97 ? -4.373 -5.005 26.676 1.00 91.19 97 GLU A CA 1
ATOM 798 C C . GLU A 1 97 ? -5.399 -4.210 27.517 1.00 91.19 97 GLU A C 1
ATOM 800 O O . GLU A 1 97 ? -6.602 -4.382 27.294 1.00 91.19 97 GLU A O 1
ATOM 805 N N . PRO A 1 98 ? -4.998 -3.249 28.379 1.00 95.94 98 PRO A N 1
ATOM 806 C CA . PRO A 1 98 ? -5.945 -2.359 29.056 1.00 95.94 98 PRO A CA 1
ATOM 807 C C . PRO A 1 98 ? -6.853 -1.598 28.084 1.00 95.94 98 PRO A C 1
ATOM 809 O O . PRO A 1 98 ? -8.056 -1.471 28.314 1.00 95.94 98 PRO A O 1
ATOM 812 N N . PHE A 1 99 ? -6.299 -1.109 26.968 1.00 94.88 99 PHE A N 1
ATOM 813 C CA . PHE A 1 99 ? -7.086 -0.417 25.950 1.00 94.88 99 PHE A CA 1
ATOM 814 C C . PHE A 1 99 ? -8.143 -1.330 25.317 1.00 94.88 99 PHE A C 1
ATOM 816 O O . PHE A 1 99 ? -9.283 -0.908 25.109 1.00 94.88 99 PHE A O 1
ATOM 823 N N . THR A 1 100 ? -7.792 -2.589 25.052 1.00 95.06 100 THR A N 1
ATOM 824 C CA . THR A 1 100 ? -8.717 -3.592 24.510 1.00 95.06 100 THR A CA 1
ATOM 825 C C . THR A 1 100 ? -9.867 -3.851 25.476 1.00 95.06 100 THR A C 1
ATOM 827 O O . THR A 1 100 ? -11.023 -3.831 25.055 1.00 95.06 100 THR A O 1
ATOM 830 N N . GLN A 1 101 ? -9.586 -4.001 26.772 1.00 96.94 101 GLN A N 1
ATOM 831 C CA . GLN A 1 101 ? -10.616 -4.188 27.800 1.00 96.94 101 GLN A CA 1
ATOM 832 C C . GLN A 1 101 ? -11.598 -3.010 27.838 1.00 96.94 101 GLN A C 1
ATOM 834 O O . GLN A 1 101 ? -12.808 -3.215 27.728 1.00 96.94 101 GLN A O 1
ATOM 839 N N . ILE A 1 102 ? -11.082 -1.776 27.855 1.00 97.69 102 ILE A N 1
ATOM 840 C CA . ILE A 1 102 ? -11.903 -0.556 27.799 1.00 97.69 102 ILE A CA 1
ATOM 841 C C . ILE A 1 102 ? -12.791 -0.552 26.546 1.00 97.69 102 ILE A C 1
ATOM 843 O O . ILE A 1 102 ? -13.975 -0.219 26.616 1.00 97.69 102 ILE A O 1
ATOM 847 N N . LYS A 1 103 ? -12.251 -0.932 25.381 1.00 97.75 103 LYS A N 1
ATOM 848 C CA . LYS A 1 103 ? -13.021 -0.978 24.128 1.00 97.75 103 LYS A CA 1
ATOM 849 C C . LYS A 1 103 ? -14.102 -2.052 24.139 1.00 97.75 103 LYS A C 1
ATOM 851 O O . LYS A 1 103 ? -15.184 -1.809 23.604 1.00 97.75 103 LYS A O 1
ATOM 856 N N . MET A 1 104 ? -13.847 -3.200 24.761 1.00 98.00 104 MET A N 1
ATOM 857 C CA . MET A 1 104 ? -14.839 -4.268 24.898 1.00 98.00 104 MET A CA 1
ATOM 858 C C . MET A 1 104 ? -15.981 -3.872 25.838 1.00 98.00 104 MET A C 1
ATOM 860 O O . MET A 1 104 ? -17.141 -4.131 25.517 1.00 98.00 104 MET A O 1
ATOM 864 N N . GLU A 1 105 ? -15.689 -3.178 26.940 1.00 98.19 105 GLU A N 1
ATOM 865 C CA . GLU A 1 105 ? -16.719 -2.609 27.817 1.00 98.19 105 GLU A CA 1
ATOM 866 C C . GLU A 1 105 ? -17.555 -1.550 27.092 1.00 98.19 105 GLU A C 1
ATOM 868 O O . GLU A 1 105 ? -18.782 -1.632 27.088 1.00 98.19 105 GLU A O 1
ATOM 873 N N . GLN A 1 106 ? -16.907 -0.611 26.391 1.00 98.00 106 GLN A N 1
ATOM 874 C CA . GLN A 1 106 ? -17.595 0.397 25.573 1.00 98.00 106 GLN A CA 1
ATOM 875 C C . GLN A 1 106 ? -18.512 -0.245 24.525 1.00 98.00 106 GLN A C 1
ATOM 877 O O . GLN A 1 106 ? -19.650 0.189 24.341 1.00 98.00 106 GLN A O 1
ATOM 882 N N . LEU A 1 107 ? -18.035 -1.296 23.851 1.00 97.31 107 LEU A N 1
ATOM 883 C CA . LEU A 1 107 ? -18.820 -2.035 22.867 1.00 97.31 107 LEU A CA 1
ATOM 884 C C . LEU A 1 107 ? -20.029 -2.728 23.504 1.00 97.31 107 LEU A C 1
ATOM 886 O O . LEU A 1 107 ? -21.102 -2.752 22.901 1.00 97.31 107 LEU A O 1
ATOM 890 N N . LYS A 1 108 ? -19.867 -3.298 24.703 1.00 97.69 108 LYS A N 1
ATOM 891 C CA . LYS A 1 108 ? -20.963 -3.922 25.447 1.00 97.69 108 LYS A CA 1
ATOM 892 C C . LYS A 1 108 ? -22.043 -2.893 25.785 1.00 97.69 108 LYS A C 1
ATOM 894 O O . LYS A 1 108 ? -23.192 -3.103 25.405 1.00 97.69 108 LYS A O 1
ATOM 899 N N . THR A 1 109 ? -21.666 -1.764 26.386 1.00 98.00 109 THR A N 1
ATOM 900 C CA . THR A 1 109 ? -22.596 -0.674 26.721 1.00 98.00 109 THR A CA 1
ATOM 901 C C . THR A 1 109 ? -23.332 -0.168 25.482 1.00 98.00 109 THR A C 1
ATOM 903 O O . THR A 1 109 ? -24.554 -0.054 25.483 1.00 98.00 109 THR A O 1
ATOM 906 N N . TYR A 1 110 ? -22.612 0.050 24.377 1.00 96.06 110 TYR A N 1
ATOM 907 C CA . TYR A 1 110 ? -23.217 0.469 23.112 1.00 96.06 110 TYR A CA 1
ATOM 908 C C . TYR A 1 110 ? -24.263 -0.532 22.595 1.00 96.06 110 TYR A C 1
ATOM 910 O O . TYR A 1 110 ? -25.343 -0.137 22.158 1.00 96.06 110 TYR A O 1
ATOM 918 N N . LYS A 1 111 ? -23.975 -1.838 22.658 1.00 95.81 111 LYS A N 1
ATOM 919 C CA . LYS A 1 111 ? -24.923 -2.879 22.230 1.00 95.81 111 LYS A CA 1
ATOM 920 C C . LYS A 1 111 ? -26.178 -2.906 23.101 1.00 95.81 111 LYS A C 1
ATOM 922 O O . LYS A 1 111 ? -27.276 -3.074 22.569 1.00 95.81 111 LYS A O 1
ATOM 927 N N . GLU A 1 112 ? -26.030 -2.725 24.410 1.00 96.25 112 GLU A N 1
ATOM 928 C CA . GLU A 1 112 ? -27.158 -2.624 25.342 1.00 96.25 112 GLU A CA 1
ATOM 929 C C . GLU A 1 112 ? -28.029 -1.403 25.008 1.00 96.25 112 GLU A C 1
ATOM 931 O O . GLU A 1 112 ? -29.239 -1.542 24.829 1.00 96.25 112 GLU A O 1
ATOM 936 N N . GLU A 1 113 ? -27.417 -0.234 24.796 1.00 95.38 113 GLU A N 1
ATOM 937 C CA . GLU A 1 113 ? -28.123 0.982 24.373 1.00 95.38 113 GLU A CA 1
ATOM 938 C C . GLU A 1 113 ? -28.855 0.808 23.035 1.00 95.38 113 GLU A C 1
ATOM 940 O O . GLU A 1 113 ? -30.010 1.220 22.900 1.00 95.38 113 GLU A O 1
ATOM 945 N N . CYS A 1 114 ? -28.209 0.187 22.043 1.00 91.88 114 CYS A N 1
ATOM 946 C CA . CYS A 1 114 ? -28.829 -0.112 20.754 1.00 91.88 114 CYS A CA 1
ATOM 947 C C . CYS A 1 114 ? -30.035 -1.039 20.902 1.00 91.88 114 CYS A C 1
ATOM 949 O O . CYS A 1 114 ? -31.051 -0.796 20.260 1.00 91.88 114 CYS A O 1
ATOM 951 N N . THR A 1 115 ? -29.946 -2.053 21.763 1.00 94.00 115 THR A N 1
ATOM 952 C CA . THR A 1 115 ? -31.048 -2.995 22.008 1.00 94.00 115 THR A CA 1
ATOM 953 C C . THR A 1 115 ? -32.248 -2.295 22.651 1.00 94.00 115 THR A C 1
ATOM 955 O O . THR A 1 115 ? -33.389 -2.580 22.300 1.00 94.00 115 THR A O 1
ATOM 958 N N . VAL A 1 116 ? -32.001 -1.342 23.556 1.00 93.62 116 VAL A N 1
ATOM 959 C CA . VAL A 1 116 ? -33.055 -0.536 24.197 1.00 93.62 116 VAL A CA 1
ATOM 960 C C . VAL A 1 116 ? -33.685 0.467 23.224 1.00 93.62 116 VAL A C 1
ATOM 962 O O . VAL A 1 116 ? -34.897 0.664 23.253 1.00 93.62 116 VAL A O 1
ATOM 965 N N . ARG A 1 117 ? -32.883 1.128 22.378 1.00 91.75 117 ARG A N 1
ATOM 966 C CA . ARG A 1 117 ? -33.357 2.164 21.438 1.00 91.75 117 ARG A CA 1
ATOM 967 C C . ARG A 1 117 ? -34.018 1.606 20.184 1.00 91.75 117 ARG A C 1
ATOM 969 O O . ARG A 1 117 ? -34.911 2.249 19.643 1.00 91.75 117 ARG A O 1
ATOM 976 N N . PHE A 1 118 ? -33.557 0.452 19.720 1.00 89.69 118 PHE A N 1
ATOM 977 C CA . PHE A 1 118 ? -34.056 -0.230 18.531 1.00 89.69 118 PHE A CA 1
ATOM 978 C C . PHE A 1 118 ? -34.437 -1.666 18.904 1.00 89.69 118 PHE A C 1
ATOM 980 O O . PHE A 1 118 ? -33.769 -2.610 18.469 1.00 89.69 118 PHE A O 1
ATOM 987 N N . PRO A 1 119 ? -35.470 -1.853 19.747 1.00 78.69 119 PRO A N 1
ATOM 988 C CA . PRO A 1 119 ? -35.982 -3.186 20.016 1.00 78.69 119 PRO A CA 1
ATOM 989 C C . PRO A 1 119 ? -36.412 -3.796 18.682 1.00 78.69 119 PRO A C 1
ATOM 991 O O . PRO A 1 119 ? -37.053 -3.117 17.878 1.00 78.69 119 PRO A O 1
ATOM 994 N N . SER A 1 120 ? -36.026 -5.045 18.408 1.00 76.56 120 SER A N 1
ATOM 995 C CA . SER A 1 120 ? -36.476 -5.695 17.178 1.00 76.56 120 SER A CA 1
ATOM 996 C C . SER A 1 120 ? -38.000 -5.756 17.214 1.00 76.56 120 SER A C 1
ATOM 998 O O . SER A 1 120 ? -38.561 -6.409 18.097 1.00 76.56 120 SER A O 1
ATOM 1000 N N . GLU A 1 121 ? -38.662 -5.068 16.290 1.00 63.62 121 GLU A N 1
ATOM 1001 C CA . GLU A 1 121 ? -40.075 -5.305 16.022 1.00 63.62 121 GLU A CA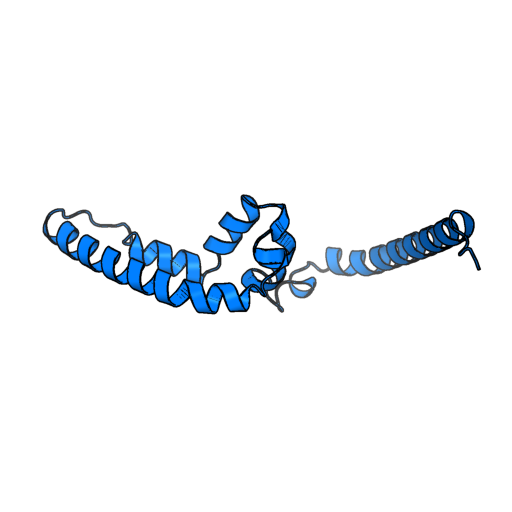 1
ATOM 1002 C C . GLU A 1 121 ? -40.205 -6.786 15.628 1.00 63.62 121 GLU A C 1
ATOM 1004 O O . GLU A 1 121 ? -39.619 -7.219 14.633 1.00 63.62 121 GLU A O 1
ATOM 1009 N N . MET A 1 122 ? -40.856 -7.572 16.494 1.00 48.78 122 MET A N 1
ATOM 1010 C CA . MET A 1 122 ? -41.309 -8.933 16.187 1.00 48.78 122 MET A CA 1
ATOM 1011 C C . MET A 1 122 ? -42.523 -8.871 15.271 1.00 48.78 122 MET A C 1
ATOM 1013 O O . MET A 1 122 ? -43.441 -8.082 15.592 1.00 48.78 122 MET A O 1
#

pLDDT: mean 85.71, std 12.86, range [48.78, 98.19]

Radius of gyration: 23.62 Å; chains: 1; bounding box: 66×23×57 Å

Sequence (122 aa):
MWLKRCVMGEFVTLYEPRMEQFLRALERVEIEMASEVKQPGRPSLSARMRDSWRTGRFWFDYAARKSFDVDTIYWAALHNDGAGVELLDDKARAEMEPFTQIKMEQLKTYKEECTVRFPSEM

Secondary structure (DSSP, 8-state):
--TTTS-HHHHHHHHHHHHHHHHHHHHHHHHHHHHH----SS--HHHHHHHHHHTTHHHHHHHHH-GGGHHHHIIIII--TTSSGGGS-HHHHHHHHHHHHHHHHHHHHHHHHHHHHS----

Organism: Penicillium nalgiovense (NCBI:txid60175)